Protein AF-A0A453JM78-F1 (afdb_monomer_lite)

Radius of gyration: 27.39 Å; chains: 1; bounding box: 57×47×62 Å

pLDDT: mean 73.94, std 20.21, range [35.59, 95.31]

Structure (mmCIF, N/CA/C/O backbone):
data_AF-A0A453JM78-F1
#
_entry.id   AF-A0A453JM78-F1
#
loop_
_atom_site.group_PDB
_atom_site.id
_atom_site.type_symbol
_atom_site.label_atom_id
_atom_site.label_alt_id
_atom_site.label_comp_id
_atom_site.label_asym_id
_atom_site.label_entity_id
_atom_site.label_seq_id
_atom_site.pdbx_PDB_ins_code
_atom_site.Cartn_x
_atom_site.Cartn_y
_atom_site.Cartn_z
_atom_site.occupancy
_atom_site.B_iso_or_equiv
_atom_site.auth_seq_id
_atom_site.auth_comp_id
_atom_site.auth_asym_id
_atom_site.auth_atom_id
_atom_site.pdbx_PDB_model_num
ATOM 1 N N . GLY A 1 1 ? 39.886 -30.742 43.607 1.00 54.66 1 GLY A N 1
ATOM 2 C CA . GLY A 1 1 ? 39.132 -31.336 42.483 1.00 54.66 1 GLY A CA 1
ATOM 3 C C . GLY A 1 1 ? 38.601 -30.335 41.460 1.00 54.66 1 GLY A C 1
ATOM 4 O O . GLY A 1 1 ? 37.589 -30.635 40.852 1.00 54.66 1 GLY A O 1
ATOM 5 N N . ALA A 1 2 ? 39.267 -29.197 41.213 1.00 53.62 2 ALA A N 1
ATOM 6 C CA . ALA A 1 2 ? 38.892 -28.252 40.146 1.00 53.62 2 ALA A CA 1
ATOM 7 C C . ALA A 1 2 ? 39.713 -28.457 38.851 1.00 53.62 2 ALA A C 1
ATOM 9 O O . ALA A 1 2 ? 39.223 -28.250 37.746 1.00 53.62 2 ALA A O 1
ATOM 10 N N . VAL A 1 3 ? 40.941 -28.975 38.979 1.00 54.12 3 VAL A N 1
ATOM 11 C CA . VAL A 1 3 ? 41.884 -29.141 37.858 1.00 54.12 3 VAL A CA 1
ATOM 12 C C . VAL A 1 3 ? 41.440 -30.235 36.870 1.00 54.12 3 VAL A C 1
ATOM 14 O O . VAL A 1 3 ? 41.629 -30.095 35.666 1.00 54.12 3 VAL A O 1
ATOM 17 N N . ALA A 1 4 ? 40.754 -31.286 37.337 1.00 53.97 4 ALA A N 1
ATOM 18 C CA . ALA A 1 4 ? 40.258 -32.362 36.469 1.00 53.97 4 ALA A CA 1
ATOM 19 C C . A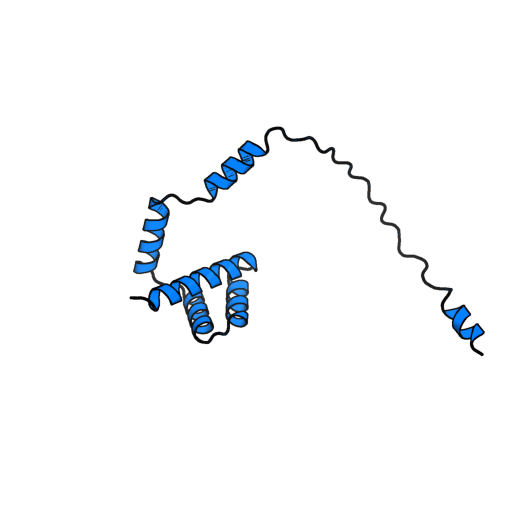LA A 1 4 ? 39.061 -31.943 35.588 1.00 53.97 4 ALA A C 1
ATOM 21 O O . ALA A 1 4 ? 38.896 -32.471 34.488 1.00 53.97 4 ALA A O 1
ATOM 22 N N . ALA A 1 5 ? 38.258 -30.965 36.027 1.00 54.47 5 ALA A N 1
ATOM 23 C CA . ALA A 1 5 ? 37.175 -30.398 35.220 1.00 54.47 5 ALA A CA 1
ATOM 24 C C . ALA A 1 5 ? 37.720 -29.451 34.134 1.00 54.47 5 ALA A C 1
ATOM 26 O O . ALA A 1 5 ? 37.236 -29.464 33.003 1.00 54.47 5 ALA A O 1
ATOM 27 N N . GLN A 1 6 ? 38.792 -28.709 34.440 1.00 51.72 6 GLN A N 1
ATOM 28 C CA . GLN A 1 6 ? 39.458 -27.816 33.486 1.00 51.72 6 GLN A CA 1
ATOM 29 C C . GLN A 1 6 ? 40.106 -28.581 32.314 1.00 51.72 6 GLN A C 1
ATOM 31 O O . GLN A 1 6 ? 40.091 -28.111 31.179 1.00 51.72 6 GLN A O 1
ATOM 36 N N . VAL A 1 7 ? 40.618 -29.795 32.554 1.00 51.31 7 VAL A N 1
ATOM 37 C CA . VAL A 1 7 ? 41.302 -30.609 31.527 1.00 51.31 7 VAL A CA 1
ATOM 38 C C . VAL A 1 7 ? 40.324 -31.320 30.572 1.00 51.31 7 VAL A C 1
ATOM 40 O O . VAL A 1 7 ? 40.711 -31.698 29.465 1.00 51.31 7 VAL A O 1
ATOM 43 N N . ARG A 1 8 ? 39.034 -31.431 30.924 1.00 52.41 8 ARG A N 1
ATOM 44 C CA . ARG A 1 8 ? 37.983 -31.966 30.032 1.00 52.41 8 ARG A CA 1
ATOM 45 C C . ARG A 1 8 ? 37.362 -30.893 29.118 1.00 52.41 8 ARG A C 1
ATOM 47 O O . ARG A 1 8 ? 36.735 -31.244 28.127 1.00 52.41 8 ARG A O 1
ATOM 54 N N . ALA A 1 9 ? 37.613 -29.606 29.379 1.00 52.97 9 ALA A N 1
ATOM 55 C CA . ALA A 1 9 ? 37.208 -28.493 28.510 1.00 52.97 9 ALA A CA 1
ATOM 56 C C . ALA A 1 9 ? 38.192 -28.208 27.351 1.00 52.97 9 ALA A C 1
ATOM 58 O O . ALA A 1 9 ? 37.912 -27.368 26.501 1.00 52.97 9 ALA A O 1
ATOM 59 N N . LEU A 1 10 ? 39.333 -28.911 27.290 1.00 55.53 10 LEU A N 1
ATOM 60 C CA . LEU A 1 10 ? 40.420 -28.641 26.332 1.00 55.53 10 LEU A CA 1
ATOM 61 C C . LEU A 1 10 ? 40.672 -29.754 25.299 1.00 55.53 10 LEU A C 1
ATOM 63 O O . LEU A 1 10 ? 41.644 -29.695 24.550 1.00 55.53 10 LEU A O 1
ATOM 67 N N . ARG A 1 11 ? 39.796 -30.760 25.192 1.00 54.12 11 ARG A N 1
ATOM 68 C CA . ARG A 1 11 ? 39.883 -31.789 24.142 1.00 54.12 11 ARG A CA 1
ATOM 69 C C . ARG A 1 11 ? 38.505 -32.111 23.580 1.00 54.12 11 ARG A C 1
ATOM 71 O O . ARG A 1 11 ? 37.780 -32.900 24.171 1.00 54.12 11 ARG A O 1
ATOM 78 N N . GLY A 1 12 ? 38.169 -31.534 22.422 1.00 42.88 12 GLY A N 1
ATOM 79 C CA . GLY A 1 12 ? 37.029 -32.038 21.649 1.00 42.88 12 GLY A CA 1
ATOM 80 C C . GLY A 1 12 ? 36.318 -31.110 20.665 1.00 42.88 12 GLY A C 1
ATOM 81 O O . GLY A 1 12 ? 35.124 -31.290 20.484 1.00 42.88 12 GLY A O 1
ATOM 82 N N . HIS A 1 13 ? 36.987 -30.165 19.996 1.00 44.78 13 HIS A N 1
ATOM 83 C CA . HIS A 1 13 ? 36.438 -29.568 18.764 1.00 44.78 13 HIS A CA 1
ATOM 84 C C . HIS A 1 13 ? 37.484 -29.554 17.635 1.00 44.78 13 HIS A C 1
ATOM 86 O O . HIS A 1 13 ? 37.931 -28.518 17.160 1.00 44.78 13 HIS A O 1
ATOM 92 N N . GLN A 1 14 ? 37.878 -30.758 17.220 1.00 42.75 14 GLN A N 1
ATOM 93 C CA . GLN A 1 14 ? 38.428 -31.078 15.897 1.00 42.75 14 GLN A CA 1
ATOM 94 C C . GLN A 1 14 ? 37.333 -31.917 15.207 1.00 42.75 14 GLN A C 1
ATOM 96 O O . GLN A 1 14 ? 36.802 -32.806 15.858 1.00 42.75 14 GLN A O 1
ATOM 101 N N . GLN A 1 15 ? 36.886 -31.775 13.964 1.00 42.72 15 GLN A N 1
ATOM 102 C CA . GLN A 1 15 ? 37.178 -30.943 12.801 1.00 42.72 15 GLN A CA 1
ATOM 103 C C . GLN A 1 15 ? 35.929 -31.065 11.901 1.00 42.72 15 GLN A C 1
ATOM 105 O O . GLN A 1 15 ? 35.391 -32.159 11.749 1.00 42.72 15 GLN A O 1
ATOM 110 N N . GLY A 1 16 ? 35.481 -29.974 11.281 1.00 41.22 16 GLY A N 1
ATOM 111 C CA . GLY A 1 16 ? 34.555 -30.002 10.140 1.00 41.22 16 GLY A CA 1
ATOM 112 C C . GLY A 1 16 ? 35.285 -29.457 8.908 1.00 41.22 16 GLY A C 1
ATOM 113 O O . GLY A 1 16 ? 36.072 -28.519 9.056 1.00 41.22 16 GLY A O 1
ATOM 114 N N . PRO A 1 17 ? 35.113 -30.038 7.709 1.00 44.56 17 PRO A N 1
ATOM 115 C CA . PRO A 1 17 ? 36.062 -29.869 6.619 1.00 44.56 17 PRO A CA 1
ATOM 116 C C . PRO A 1 17 ? 36.039 -28.454 6.043 1.00 44.56 17 PRO A C 1
ATOM 118 O O . PRO A 1 17 ? 34.996 -27.905 5.679 1.00 44.56 17 PRO A O 1
ATOM 121 N N . ARG A 1 18 ? 37.250 -27.906 5.912 1.00 47.38 18 ARG A N 1
ATOM 122 C CA . ARG A 1 18 ? 37.592 -26.717 5.135 1.00 47.38 18 ARG A CA 1
ATOM 123 C C . ARG A 1 18 ? 37.006 -26.846 3.731 1.00 47.38 18 ARG A C 1
ATOM 125 O O . ARG A 1 18 ? 37.586 -27.503 2.869 1.00 47.38 18 ARG A O 1
ATOM 132 N N . ARG A 1 19 ? 35.888 -26.170 3.463 1.00 35.59 19 ARG A N 1
ATOM 133 C CA . ARG A 1 19 ? 35.485 -25.872 2.086 1.00 35.59 19 ARG A CA 1
ATOM 134 C C . ARG A 1 19 ? 36.365 -24.742 1.569 1.00 35.59 19 ARG A C 1
ATOM 136 O O . ARG A 1 19 ? 35.960 -23.589 1.494 1.00 35.59 19 ARG A O 1
ATOM 143 N N . HIS A 1 20 ? 37.586 -25.115 1.193 1.00 47.97 20 HIS A N 1
ATOM 144 C CA . HIS A 1 20 ? 38.270 -24.466 0.089 1.00 47.97 20 HIS A CA 1
ATOM 145 C C . HIS A 1 20 ? 37.436 -24.723 -1.169 1.00 47.97 20 HIS A C 1
ATOM 147 O O . HIS A 1 20 ? 37.632 -25.706 -1.874 1.00 47.97 20 HIS A O 1
ATOM 153 N N . GLN A 1 21 ? 36.473 -23.846 -1.435 1.00 46.62 21 GLN A N 1
ATOM 154 C CA . GLN A 1 21 ? 36.032 -23.602 -2.798 1.00 46.62 21 GLN A CA 1
ATOM 155 C C . GLN A 1 21 ? 36.543 -22.223 -3.179 1.00 46.62 21 GLN A C 1
ATOM 157 O O . GLN A 1 21 ? 36.049 -21.201 -2.722 1.00 46.62 21 GLN A O 1
ATOM 162 N N . ALA A 1 22 ? 37.648 -22.285 -3.919 1.00 38.47 22 ALA A N 1
ATOM 163 C CA . ALA A 1 22 ? 38.079 -21.371 -4.956 1.00 38.47 22 ALA A CA 1
ATOM 164 C C . ALA A 1 22 ? 37.770 -19.879 -4.760 1.00 38.47 22 ALA A C 1
ATOM 166 O O . ALA A 1 22 ? 36.642 -19.404 -4.868 1.00 38.47 22 ALA A O 1
ATOM 167 N N . ARG A 1 23 ? 38.866 -19.126 -4.654 1.00 45.94 23 ARG A N 1
ATOM 168 C CA . ARG A 1 23 ? 39.001 -17.795 -5.242 1.00 45.94 23 ARG A CA 1
ATOM 169 C C . ARG A 1 23 ? 38.324 -17.761 -6.620 1.00 45.94 23 ARG A C 1
ATOM 171 O O . ARG A 1 23 ? 38.925 -18.165 -7.608 1.00 45.94 23 ARG A O 1
ATOM 178 N N . ALA A 1 24 ? 37.115 -17.224 -6.700 1.00 39.59 24 ALA A N 1
ATOM 179 C CA . ALA A 1 24 ? 36.669 -16.548 -7.904 1.00 39.59 24 ALA A CA 1
ATOM 180 C C . ALA A 1 24 ? 37.095 -15.087 -7.750 1.00 39.59 24 ALA A C 1
ATOM 182 O O . ALA A 1 24 ? 36.325 -14.230 -7.323 1.00 39.59 24 ALA A O 1
ATOM 183 N N . ALA A 1 25 ? 38.364 -14.816 -8.058 1.00 42.69 25 ALA A N 1
ATOM 184 C CA . ALA A 1 25 ? 38.783 -13.483 -8.453 1.00 42.69 25 ALA A CA 1
ATOM 185 C C . ALA A 1 25 ? 38.117 -13.185 -9.805 1.00 42.69 25 ALA A C 1
ATOM 187 O O . ALA A 1 25 ? 38.737 -13.285 -10.857 1.00 42.69 25 ALA A O 1
ATOM 188 N N . ALA A 1 26 ? 36.821 -12.877 -9.781 1.00 43.88 26 ALA A N 1
ATOM 189 C CA . ALA A 1 26 ? 36.199 -12.150 -10.867 1.00 43.88 26 ALA A CA 1
ATOM 190 C C . ALA A 1 26 ? 36.735 -10.723 -10.753 1.00 43.88 26 ALA A C 1
ATOM 192 O O . ALA A 1 26 ? 36.353 -9.956 -9.870 1.00 43.88 26 ALA A O 1
ATOM 193 N N . THR A 1 27 ? 37.709 -10.424 -11.602 1.00 55.25 27 THR A N 1
ATOM 194 C CA . THR A 1 27 ? 38.156 -9.077 -11.949 1.00 55.25 27 THR A CA 1
ATOM 195 C C . THR A 1 27 ? 37.011 -8.063 -11.834 1.00 55.25 27 THR A C 1
ATOM 197 O O . THR A 1 27 ? 35.963 -8.288 -12.453 1.00 55.25 27 THR A O 1
ATOM 200 N N . PRO A 1 28 ? 37.169 -6.921 -11.139 1.00 46.97 28 PRO A N 1
ATOM 201 C CA . PRO A 1 28 ? 36.273 -5.799 -11.340 1.00 46.97 28 PRO A CA 1
ATOM 202 C C . PRO A 1 28 ? 36.629 -5.191 -12.699 1.00 46.97 28 PRO A C 1
ATOM 204 O O . PRO A 1 28 ? 37.316 -4.174 -12.783 1.00 46.97 28 PRO A O 1
ATOM 207 N N . VAL A 1 29 ? 36.196 -5.829 -13.788 1.00 54.56 29 VAL A N 1
ATOM 208 C CA . VAL A 1 29 ? 36.093 -5.140 -15.071 1.00 54.56 29 VAL A CA 1
ATOM 209 C C . VAL A 1 29 ? 35.075 -4.035 -14.846 1.00 54.56 29 VAL A C 1
ATOM 211 O O . VAL A 1 29 ? 33.875 -4.280 -14.786 1.00 54.56 29 VAL A O 1
ATOM 214 N N . ARG A 1 30 ? 35.570 -2.819 -14.590 1.00 48.84 30 ARG A N 1
ATOM 215 C CA . ARG A 1 30 ? 34.764 -1.602 -14.538 1.00 48.84 30 ARG A CA 1
ATOM 216 C C . ARG A 1 30 ? 33.978 -1.547 -15.847 1.00 48.84 30 ARG A C 1
ATOM 218 O O . ARG A 1 30 ? 34.595 -1.283 -16.880 1.00 48.84 30 ARG A O 1
ATOM 225 N N . PRO A 1 31 ? 32.655 -1.770 -15.861 1.00 46.97 31 PRO A N 1
ATOM 226 C CA . PRO A 1 31 ? 31.912 -1.524 -17.075 1.00 46.97 31 PRO A CA 1
ATOM 227 C C . PRO A 1 31 ? 31.855 -0.003 -17.179 1.00 46.97 31 PRO A C 1
ATOM 229 O O . PRO A 1 31 ? 31.194 0.647 -16.373 1.00 46.97 31 PRO A O 1
ATOM 232 N N . GLN A 1 32 ? 32.523 0.604 -18.155 1.00 44.62 32 GLN A N 1
ATOM 233 C CA . GLN A 1 32 ? 32.393 2.041 -18.441 1.00 44.62 32 GLN A CA 1
ATOM 234 C C . GLN A 1 32 ? 30.989 2.406 -18.997 1.00 44.62 32 GLN A C 1
ATOM 236 O O . GLN A 1 32 ? 30.821 3.405 -19.682 1.00 44.62 32 GLN A O 1
ATOM 241 N N . GLY A 1 33 ? 29.955 1.613 -18.683 1.00 49.25 33 GLY A N 1
ATOM 242 C CA . GLY A 1 33 ? 28.580 1.753 -19.168 1.00 49.25 33 GLY A CA 1
ATOM 243 C C . GLY A 1 33 ? 27.489 1.566 -18.104 1.00 49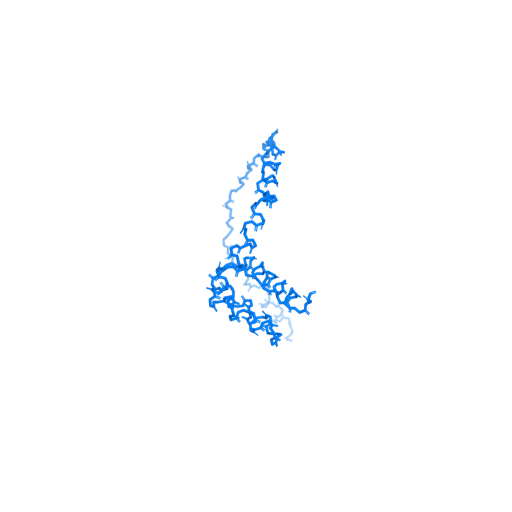.25 33 GLY A C 1
ATOM 244 O O . GLY A 1 33 ? 26.316 1.476 -18.458 1.00 49.25 33 GLY A O 1
ATOM 245 N N . VAL A 1 34 ? 27.818 1.512 -16.803 1.00 53.47 34 VAL A N 1
ATOM 246 C CA . VAL A 1 34 ? 26.796 1.332 -15.740 1.00 53.47 34 VAL A CA 1
ATOM 247 C C . VAL A 1 34 ? 25.877 2.556 -15.597 1.00 53.47 34 VAL A C 1
ATOM 249 O O . VAL A 1 34 ? 24.733 2.425 -15.169 1.00 53.47 34 VAL A O 1
ATOM 252 N N . ILE A 1 35 ? 26.333 3.749 -15.996 1.00 55.66 35 ILE A N 1
ATOM 253 C CA . ILE A 1 35 ? 25.533 4.978 -15.880 1.00 55.66 35 ILE A CA 1
ATOM 254 C C . ILE A 1 35 ? 24.321 4.927 -16.821 1.00 55.66 35 ILE A C 1
ATOM 256 O O . ILE A 1 35 ? 23.221 5.261 -16.392 1.00 55.66 35 ILE A O 1
ATOM 260 N N . LEU A 1 36 ? 24.473 4.438 -18.058 1.00 54.19 36 LEU A N 1
ATOM 261 C CA . LEU A 1 36 ? 23.379 4.410 -19.038 1.00 54.19 36 LEU A CA 1
ATOM 262 C C . LEU A 1 36 ? 22.301 3.373 -18.684 1.00 54.19 36 LEU A C 1
ATOM 264 O O . LEU A 1 36 ? 21.110 3.637 -18.848 1.00 54.19 36 LEU A O 1
ATOM 268 N N . THR A 1 37 ? 22.688 2.223 -18.121 1.00 58.06 37 THR A N 1
ATOM 269 C CA . THR A 1 37 ? 21.726 1.215 -17.647 1.00 58.06 37 THR A CA 1
ATOM 270 C C . THR A 1 37 ? 21.016 1.665 -16.372 1.00 58.06 37 THR A C 1
ATOM 272 O O . THR A 1 37 ? 19.812 1.455 -16.249 1.00 58.06 37 THR A O 1
ATOM 275 N N . MET A 1 38 ? 21.699 2.369 -15.463 1.00 54.44 38 MET A N 1
ATOM 276 C CA . MET A 1 38 ? 21.086 2.991 -14.282 1.00 54.44 38 MET A CA 1
ATOM 277 C C . MET A 1 38 ? 20.130 4.137 -14.641 1.00 54.44 38 MET A C 1
ATOM 279 O O . MET A 1 38 ? 19.045 4.215 -14.057 1.00 54.44 38 MET A O 1
ATOM 283 N N . LEU A 1 39 ? 20.492 4.990 -15.608 1.00 55.56 39 LEU A N 1
ATOM 284 C CA . LEU A 1 39 ? 19.645 6.087 -16.090 1.00 55.56 39 LEU A CA 1
ATOM 285 C C . LEU A 1 39 ? 18.401 5.539 -16.805 1.00 55.56 39 LEU A C 1
ATOM 287 O O . LEU A 1 39 ? 17.289 5.983 -16.529 1.00 55.56 39 LEU A O 1
ATOM 291 N N . SER A 1 40 ? 18.564 4.505 -17.638 1.00 56.34 40 SER A N 1
ATOM 292 C CA . SER A 1 40 ? 17.455 3.787 -18.280 1.00 56.34 40 SER A CA 1
ATOM 293 C C . SER A 1 40 ? 16.529 3.115 -17.252 1.00 56.34 40 SER A C 1
ATOM 295 O O . SER A 1 40 ? 15.307 3.231 -17.348 1.00 56.34 40 SER A O 1
ATOM 297 N N . TRP A 1 41 ? 17.082 2.516 -16.188 1.00 56.53 41 TRP A N 1
ATOM 298 C CA . TRP A 1 41 ? 16.291 1.913 -15.106 1.00 56.53 41 TRP A CA 1
ATOM 299 C C . TRP A 1 41 ? 15.516 2.954 -14.278 1.00 56.53 41 TRP A C 1
ATOM 301 O O . TRP A 1 41 ? 14.374 2.707 -13.884 1.00 56.53 41 TRP A O 1
ATOM 311 N N . HIS A 1 42 ? 16.091 4.142 -14.058 1.00 60.56 42 HIS A N 1
ATOM 312 C CA . HIS A 1 42 ? 15.417 5.258 -13.381 1.00 60.56 42 HIS A CA 1
ATOM 313 C C . HIS A 1 42 ? 14.312 5.889 -14.237 1.00 60.56 42 HIS A C 1
ATOM 315 O O . HIS A 1 42 ? 13.262 6.260 -13.705 1.00 60.56 42 HIS A O 1
ATOM 321 N N . ILE A 1 43 ? 14.514 5.976 -15.554 1.00 56.19 43 ILE A N 1
ATOM 322 C CA . ILE A 1 43 ? 13.512 6.479 -16.501 1.00 56.19 43 ILE A CA 1
ATOM 323 C C . ILE A 1 43 ? 12.345 5.483 -16.630 1.00 56.19 43 ILE A C 1
ATOM 325 O O . ILE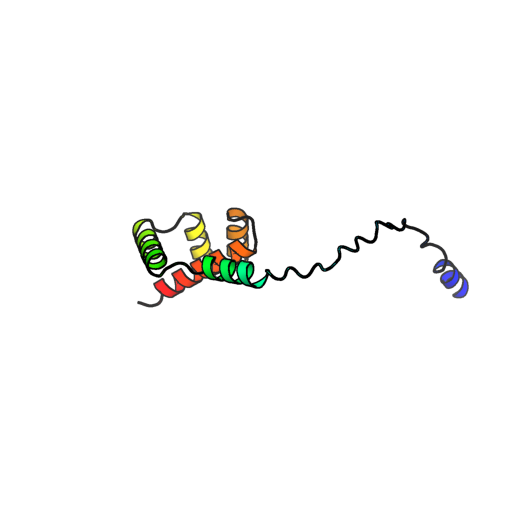 A 1 43 ? 11.191 5.903 -16.664 1.00 56.19 43 ILE A O 1
ATOM 329 N N . LEU A 1 44 ? 12.605 4.170 -16.575 1.00 57.91 44 LEU A N 1
ATOM 330 C CA . LEU A 1 44 ? 11.567 3.133 -16.656 1.00 57.91 44 LEU A CA 1
ATOM 331 C C . LEU A 1 44 ? 10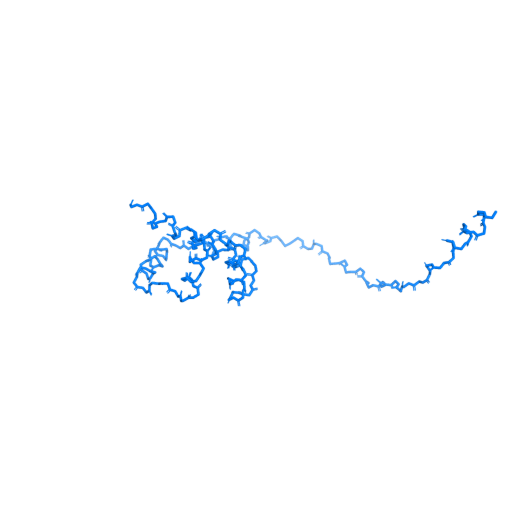.657 3.065 -15.411 1.00 57.91 44 LEU A C 1
ATOM 333 O O . LEU A 1 44 ? 9.521 2.596 -15.495 1.00 57.91 44 LEU A O 1
ATOM 337 N N . GLN A 1 45 ? 11.113 3.537 -14.244 1.00 59.91 45 GLN A N 1
ATOM 338 C CA . GLN A 1 45 ? 10.303 3.504 -13.018 1.00 59.91 45 GLN A CA 1
ATOM 339 C C . GLN A 1 45 ? 9.243 4.612 -12.928 1.00 59.91 45 GLN A C 1
ATOM 341 O O . GLN A 1 45 ? 8.250 4.446 -12.209 1.00 59.91 45 GLN A O 1
ATOM 346 N N . LYS A 1 46 ? 9.414 5.733 -13.637 1.00 66.81 46 LYS A N 1
ATOM 347 C CA . LYS A 1 46 ? 8.474 6.861 -13.584 1.00 66.81 46 LYS A CA 1
ATOM 348 C C . LYS A 1 46 ? 7.398 6.709 -14.658 1.00 66.81 46 LYS A C 1
ATOM 350 O O . LYS A 1 46 ? 7.622 6.959 -15.835 1.00 66.81 46 LYS A O 1
ATOM 355 N N . GLY A 1 47 ? 6.194 6.320 -14.236 1.00 71.88 47 GLY A N 1
ATOM 356 C CA . GLY A 1 47 ? 5.023 6.329 -15.116 1.00 71.88 47 GLY A CA 1
ATOM 357 C C . GLY A 1 47 ? 4.686 7.746 -15.599 1.00 71.88 47 GLY A C 1
ATOM 358 O O . GLY A 1 47 ? 4.798 8.704 -14.836 1.00 71.88 47 GLY A O 1
ATOM 359 N N . THR A 1 48 ? 4.247 7.882 -16.853 1.00 86.62 48 THR A N 1
ATOM 360 C CA . THR A 1 48 ? 3.817 9.172 -17.417 1.00 86.62 48 THR A CA 1
ATOM 361 C C . THR A 1 48 ? 2.541 9.683 -16.734 1.00 86.62 48 THR A C 1
ATOM 363 O O . THR A 1 48 ? 1.729 8.894 -16.238 1.00 86.62 48 THR A O 1
ATOM 366 N N . LYS A 1 49 ? 2.324 11.010 -16.734 1.00 87.12 49 LYS A N 1
ATOM 367 C CA . LYS A 1 49 ? 1.130 11.653 -16.139 1.00 87.12 49 LYS A CA 1
ATOM 368 C C . LYS A 1 49 ? -0.178 11.027 -16.651 1.00 87.12 49 LYS A C 1
ATOM 370 O O . LYS A 1 49 ? -1.077 10.742 -15.863 1.00 87.12 49 LYS A O 1
ATOM 375 N N . ARG A 1 50 ? -0.228 10.710 -17.953 1.00 88.62 50 ARG A N 1
ATOM 376 C CA . ARG A 1 50 ? -1.355 10.022 -18.605 1.00 88.62 50 ARG A CA 1
ATOM 377 C C . ARG A 1 50 ? -1.666 8.675 -17.948 1.00 88.62 50 ARG A C 1
ATOM 379 O O . ARG A 1 50 ? -2.813 8.394 -17.624 1.00 88.62 50 ARG A O 1
ATOM 386 N N . VAL A 1 51 ? -0.650 7.843 -17.721 1.00 88.25 51 VAL A N 1
ATOM 387 C CA . VAL A 1 51 ? -0.840 6.495 -17.164 1.00 88.25 51 VAL A CA 1
ATOM 388 C C . VAL A 1 51 ? -1.305 6.552 -15.704 1.00 88.25 51 VAL A C 1
ATOM 390 O O . VAL A 1 51 ? -2.065 5.687 -15.272 1.00 88.25 51 VAL A O 1
ATOM 393 N N . HIS A 1 52 ? -0.886 7.562 -14.936 1.00 86.94 52 HIS A N 1
ATOM 394 C CA . HIS A 1 52 ? -1.399 7.762 -13.579 1.00 86.94 52 HIS A CA 1
ATOM 395 C C . HIS A 1 52 ? -2.892 8.126 -13.577 1.00 86.94 52 HIS A C 1
ATOM 397 O O . HIS A 1 52 ? -3.651 7.514 -12.829 1.00 86.94 52 HIS A O 1
ATOM 403 N N . PHE A 1 53 ? -3.311 9.048 -14.451 1.00 89.62 53 PHE A N 1
ATOM 404 C CA . PHE A 1 53 ? -4.716 9.443 -14.603 1.00 89.62 53 PHE A CA 1
ATOM 405 C C . PHE A 1 53 ? -5.610 8.249 -14.968 1.00 89.62 53 PHE A C 1
ATOM 407 O O . PHE A 1 53 ? -6.563 7.950 -14.253 1.00 89.62 53 PHE A O 1
ATOM 414 N N . VAL A 1 54 ? -5.229 7.483 -15.997 1.00 91.00 54 VAL A N 1
ATOM 415 C CA . VAL A 1 54 ? -5.986 6.299 -16.439 1.00 91.00 54 VAL A CA 1
ATOM 416 C C . VAL A 1 54 ? -6.094 5.245 -15.328 1.00 91.00 54 VAL A C 1
ATOM 418 O O . VAL A 1 54 ? -7.159 4.672 -15.115 1.00 91.00 54 VAL A O 1
ATOM 421 N N . ARG A 1 55 ? -5.017 5.001 -14.566 1.00 88.69 55 ARG A N 1
ATOM 422 C CA . ARG A 1 55 ? -5.038 4.038 -13.449 1.00 88.69 55 ARG A CA 1
ATOM 423 C C . ARG A 1 55 ? -5.931 4.473 -12.288 1.00 88.69 55 ARG A C 1
ATOM 425 O O . ARG A 1 55 ? -6.442 3.598 -11.594 1.00 88.69 55 ARG A O 1
ATOM 432 N N . ASN A 1 56 ? -6.087 5.774 -12.048 1.00 87.81 56 ASN A N 1
ATOM 433 C CA . ASN A 1 56 ? -7.005 6.273 -11.025 1.00 87.81 56 ASN A CA 1
ATOM 434 C C . ASN A 1 56 ? -8.461 6.102 -11.484 1.00 87.81 56 ASN A C 1
ATOM 436 O O . ASN A 1 56 ? -9.237 5.500 -10.750 1.00 87.81 56 ASN A O 1
ATOM 440 N N . LEU A 1 57 ? -8.775 6.475 -12.731 1.00 90.69 57 LEU A N 1
ATOM 441 C CA . LEU A 1 57 ? -10.113 6.318 -13.315 1.00 90.69 57 LEU A CA 1
ATOM 442 C C . LEU A 1 57 ? -10.584 4.855 -13.314 1.00 90.69 57 LEU A C 1
ATOM 444 O O . LEU A 1 57 ? -11.692 4.554 -12.882 1.00 90.69 57 LEU A O 1
ATOM 448 N N . ILE A 1 58 ? -9.723 3.908 -13.709 1.00 91.19 58 ILE A N 1
ATOM 449 C CA . ILE A 1 58 ? -10.073 2.475 -13.687 1.00 91.19 58 ILE A CA 1
ATOM 450 C C . ILE A 1 58 ? -10.391 1.993 -12.263 1.00 91.19 58 ILE A C 1
ATOM 452 O O . ILE A 1 58 ? -11.272 1.158 -12.083 1.00 91.19 58 ILE A O 1
ATOM 456 N N . ARG A 1 59 ? -9.691 2.501 -11.241 1.00 88.50 59 ARG A N 1
ATOM 457 C CA . ARG A 1 59 ? -9.930 2.113 -9.840 1.00 88.50 59 ARG A CA 1
ATOM 458 C C . ARG A 1 59 ? -11.245 2.660 -9.295 1.00 88.50 59 ARG A C 1
ATOM 460 O O . ARG A 1 59 ? -11.847 1.999 -8.454 1.00 88.50 59 ARG A O 1
ATOM 467 N N . GLU A 1 60 ? -11.671 3.829 -9.759 1.00 86.25 60 GLU A N 1
ATOM 468 C CA . GLU A 1 60 ? -12.974 4.408 -9.417 1.00 86.25 60 GLU A CA 1
ATOM 469 C C . GLU A 1 60 ? -14.115 3.592 -10.034 1.00 86.25 60 GLU A C 1
ATOM 471 O O . GLU A 1 60 ? -15.071 3.266 -9.338 1.00 86.25 60 GLU A O 1
ATOM 476 N N . VAL A 1 61 ? -13.973 3.172 -11.297 1.00 91.44 61 VAL A N 1
ATOM 477 C CA . VAL A 1 61 ? -15.009 2.409 -12.014 1.00 91.44 61 VAL A CA 1
ATOM 478 C C . VAL A 1 61 ? -15.069 0.939 -11.578 1.00 91.44 61 VAL A C 1
ATOM 480 O O . VAL A 1 61 ? -16.141 0.423 -11.280 1.00 91.44 61 VAL A O 1
ATOM 483 N N . ALA A 1 62 ? -13.931 0.238 -11.538 1.00 87.69 62 ALA A N 1
ATOM 484 C CA . ALA A 1 62 ? -13.890 -1.205 -11.266 1.00 87.69 62 ALA A CA 1
ATOM 485 C C . ALA A 1 62 ? -13.909 -1.552 -9.764 1.00 87.69 62 ALA A C 1
ATOM 487 O O . ALA A 1 62 ? -14.181 -2.695 -9.387 1.00 87.69 62 ALA A O 1
ATOM 488 N N . GLY A 1 63 ? -13.604 -0.585 -8.894 1.00 87.31 63 GLY A N 1
ATOM 489 C CA . GLY A 1 63 ? -13.537 -0.783 -7.449 1.00 87.31 63 GLY A CA 1
ATOM 490 C C . GLY A 1 63 ? -12.397 -1.705 -6.987 1.00 87.31 63 GLY A C 1
ATOM 491 O O . GLY A 1 63 ? -11.395 -1.913 -7.673 1.00 87.31 63 GLY A O 1
ATOM 492 N N . PHE A 1 64 ? -12.535 -2.241 -5.767 1.00 88.19 64 PHE A N 1
ATOM 493 C CA . PHE A 1 64 ? -11.506 -3.060 -5.109 1.00 88.19 64 PHE A CA 1
ATOM 494 C C . PHE A 1 64 ? -11.781 -4.560 -5.185 1.00 88.19 64 PHE A C 1
ATOM 496 O O . PHE A 1 64 ? -12.909 -5.022 -4.987 1.00 88.19 64 PHE A O 1
ATOM 503 N N . ALA A 1 65 ? -10.711 -5.340 -5.335 1.00 90.00 65 ALA A N 1
ATOM 504 C CA . ALA A 1 65 ? -10.777 -6.795 -5.280 1.00 90.00 65 ALA A CA 1
ATOM 505 C C . ALA A 1 65 ? -11.105 -7.303 -3.853 1.00 90.00 65 ALA A C 1
ATOM 507 O O . ALA A 1 65 ? -10.786 -6.640 -2.860 1.00 90.00 65 ALA A O 1
ATOM 508 N N . PRO A 1 66 ? -11.674 -8.514 -3.690 1.00 91.50 66 PRO A N 1
ATOM 509 C CA . PRO A 1 66 ? -12.118 -9.016 -2.382 1.00 91.50 66 PRO A CA 1
ATOM 510 C C . PRO A 1 66 ? -10.988 -9.155 -1.350 1.00 91.50 66 PRO A C 1
ATOM 512 O O . PRO A 1 66 ? -11.209 -8.990 -0.151 1.00 91.50 66 PRO A O 1
ATOM 515 N N . TYR A 1 67 ? -9.754 -9.428 -1.784 1.00 92.12 67 TYR A N 1
ATOM 516 C CA . TYR A 1 67 ? -8.605 -9.468 -0.875 1.00 92.12 67 TYR A CA 1
ATOM 517 C C . TYR A 1 67 ? -8.151 -8.066 -0.441 1.00 92.12 67 TYR A C 1
ATOM 519 O O . TYR A 1 67 ? -7.645 -7.916 0.668 1.00 92.12 67 TYR A O 1
ATOM 527 N N . GLU A 1 68 ? -8.342 -7.047 -1.282 1.00 89.12 68 GLU A N 1
ATOM 528 C CA . GLU A 1 68 ? -8.032 -5.650 -0.961 1.00 89.12 68 GLU A CA 1
ATOM 529 C C . GLU A 1 68 ? -9.040 -5.113 0.052 1.00 89.12 68 GLU A C 1
ATOM 531 O O . GLU A 1 68 ? -8.631 -4.541 1.060 1.00 89.12 68 GLU A O 1
ATOM 536 N N . LYS A 1 69 ? -10.329 -5.438 -0.117 1.00 91.25 69 LYS A N 1
ATOM 537 C CA . LYS A 1 69 ? -11.384 -5.150 0.869 1.00 91.25 69 LYS A CA 1
ATOM 538 C C . LYS A 1 69 ? -11.045 -5.722 2.252 1.00 91.25 69 LYS A C 1
ATOM 540 O O . LYS A 1 69 ? -10.964 -4.965 3.218 1.00 91.25 69 LYS A O 1
ATOM 545 N N . ARG A 1 70 ? -10.671 -7.007 2.335 1.00 91.88 70 ARG A N 1
ATOM 546 C CA . ARG A 1 70 ? -10.211 -7.632 3.595 1.00 91.88 70 ARG A CA 1
ATOM 547 C C . ARG A 1 70 ? -8.989 -6.940 4.209 1.00 91.88 70 ARG A C 1
ATOM 549 O O . ARG A 1 70 ? -8.865 -6.880 5.429 1.00 91.88 70 ARG A O 1
ATOM 556 N N . ILE A 1 71 ? -8.061 -6.434 3.392 1.00 92.88 71 ILE A N 1
ATOM 557 C CA . ILE A 1 71 ? -6.914 -5.660 3.891 1.00 92.88 71 ILE A CA 1
ATOM 558 C C . ILE A 1 71 ? -7.396 -4.323 4.464 1.00 92.88 71 ILE A C 1
ATOM 560 O O . ILE A 1 71 ? -6.979 -3.970 5.563 1.00 92.88 71 ILE A O 1
ATOM 564 N N . THR A 1 72 ? -8.293 -3.610 3.776 1.00 92.19 72 THR A N 1
ATOM 565 C CA . THR A 1 72 ? -8.842 -2.341 4.281 1.00 92.19 72 THR A CA 1
ATOM 566 C C . THR A 1 72 ? -9.615 -2.512 5.590 1.00 92.19 72 THR A C 1
ATOM 568 O O . THR A 1 72 ? -9.437 -1.707 6.497 1.00 92.19 72 THR A O 1
ATOM 571 N N . GLU A 1 73 ? -10.389 -3.586 5.752 1.00 92.25 73 GLU A N 1
ATOM 572 C CA . GLU A 1 73 ? -11.084 -3.917 7.005 1.00 92.25 73 GLU A CA 1
ATOM 573 C C . GLU A 1 73 ? -10.100 -4.137 8.158 1.00 92.25 73 GLU A C 1
ATOM 575 O O . GLU A 1 73 ? -10.248 -3.562 9.235 1.00 92.25 73 GLU A O 1
ATOM 580 N N . LEU A 1 74 ? -9.043 -4.921 7.926 1.00 92.31 74 LEU A N 1
ATOM 581 C CA . LEU A 1 74 ? -8.011 -5.164 8.936 1.00 92.31 74 LEU A CA 1
ATOM 582 C C . LEU A 1 74 ? -7.247 -3.888 9.310 1.00 92.31 74 LEU A C 1
ATOM 584 O O . LEU A 1 74 ? -6.856 -3.742 10.469 1.00 92.31 74 LEU A O 1
ATOM 588 N N . LEU A 1 75 ? -7.042 -2.979 8.353 1.00 91.00 75 LEU A N 1
ATOM 589 C CA . LEU A 1 75 ? -6.403 -1.683 8.584 1.00 91.00 75 LEU A CA 1
ATOM 590 C C . LEU A 1 75 ? -7.309 -0.713 9.355 1.00 91.00 75 LEU A C 1
ATOM 592 O O . LEU A 1 75 ? -6.803 0.013 10.203 1.00 91.00 75 LEU A O 1
ATOM 596 N N . LYS A 1 76 ? -8.633 -0.740 9.146 1.00 90.12 76 LYS A N 1
ATOM 597 C CA . LYS A 1 76 ? -9.593 0.049 9.944 1.00 90.12 76 LYS A CA 1
ATOM 598 C C . LYS A 1 76 ? -9.565 -0.334 11.426 1.00 90.12 76 LYS A C 1
ATOM 600 O O . LYS A 1 76 ? -9.659 0.533 12.283 1.00 90.12 76 LYS A O 1
ATOM 605 N N . VAL A 1 77 ? -9.391 -1.623 11.719 1.00 91.88 77 VAL A N 1
ATOM 606 C CA . VAL A 1 77 ? -9.308 -2.164 13.090 1.00 91.88 77 VAL A CA 1
ATOM 607 C C . VAL A 1 77 ? -7.890 -2.027 13.687 1.00 91.88 77 VAL A C 1
ATOM 609 O O . VAL A 1 77 ? -7.652 -2.442 14.816 1.00 91.88 77 VAL A O 1
ATOM 612 N N . GLY A 1 78 ? -6.912 -1.488 12.946 1.00 90.06 78 GLY A N 1
ATOM 613 C CA . GLY A 1 78 ? -5.529 -1.319 13.424 1.00 90.06 78 GLY A CA 1
ATOM 614 C C . GLY A 1 78 ? -4.707 -2.617 13.496 1.00 90.06 78 GLY A C 1
ATOM 615 O O . GLY A 1 78 ? -3.680 -2.684 14.166 1.00 90.06 78 GLY A O 1
ATOM 616 N N . LYS A 1 79 ? -5.128 -3.692 12.812 1.00 92.62 79 LYS A N 1
ATOM 617 C CA . LYS A 1 79 ? -4.439 -4.999 12.813 1.00 92.62 79 LYS A CA 1
ATOM 618 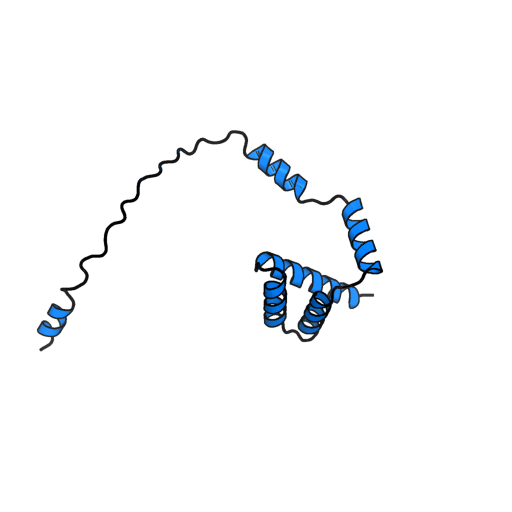C C . LYS A 1 79 ? -3.407 -5.108 11.682 1.00 92.62 79 LYS A C 1
ATOM 620 O O . LYS A 1 79 ? -3.446 -6.048 10.879 1.00 92.62 79 LYS A O 1
ATOM 625 N N . ASP A 1 80 ? -2.427 -4.205 11.647 1.00 90.38 80 ASP A N 1
ATOM 626 C CA . ASP A 1 80 ? -1.424 -4.097 10.572 1.00 90.38 80 ASP A CA 1
ATOM 627 C C . ASP A 1 80 ? -0.634 -5.384 10.316 1.00 90.38 80 ASP A C 1
ATOM 629 O O . ASP A 1 80 ? -0.449 -5.798 9.170 1.00 90.38 80 ASP A O 1
ATOM 633 N N . LYS A 1 81 ? -0.199 -6.076 11.377 1.00 93.12 81 LYS A N 1
ATOM 634 C CA . LYS A 1 81 ? 0.562 -7.334 11.259 1.00 93.12 81 LYS A CA 1
ATOM 635 C C . LYS A 1 81 ? -0.266 -8.436 10.591 1.00 93.12 81 LYS A C 1
ATOM 637 O O . LYS A 1 81 ? 0.275 -9.244 9.833 1.00 93.12 81 LYS A O 1
ATOM 642 N N . ARG A 1 82 ? -1.581 -8.467 10.842 1.00 92.44 82 ARG A N 1
ATOM 643 C CA . ARG A 1 82 ? -2.505 -9.429 10.222 1.00 92.44 82 ARG A CA 1
ATOM 644 C C . ARG A 1 82 ? -2.782 -9.053 8.768 1.00 92.44 82 ARG A C 1
ATOM 646 O O . ARG A 1 82 ? -2.729 -9.937 7.916 1.00 92.44 82 ARG A O 1
ATOM 653 N N . ALA A 1 83 ? -2.964 -7.765 8.472 1.00 93.19 83 ALA A N 1
ATOM 654 C CA . ALA A 1 83 ? -3.073 -7.261 7.102 1.00 93.19 83 ALA A CA 1
ATOM 655 C C . ALA A 1 83 ? -1.831 -7.620 6.263 1.00 93.19 83 ALA A C 1
ATOM 657 O O . ALA A 1 83 ? -1.953 -8.123 5.146 1.00 93.19 83 ALA A O 1
ATOM 658 N N . LEU A 1 84 ? -0.631 -7.478 6.837 1.00 94.19 84 LEU A N 1
ATOM 659 C CA . LEU A 1 84 ? 0.636 -7.845 6.196 1.00 94.19 84 LEU A CA 1
ATOM 660 C C . LEU A 1 84 ? 0.737 -9.347 5.897 1.00 94.19 84 LEU A C 1
ATOM 662 O O . LEU A 1 84 ? 1.211 -9.726 4.826 1.00 94.19 84 LEU A O 1
ATOM 666 N N . LYS A 1 85 ? 0.261 -10.211 6.802 1.00 94.38 85 LYS A N 1
ATOM 667 C CA . LYS A 1 85 ? 0.207 -11.665 6.569 1.00 94.38 85 LYS A CA 1
ATOM 668 C C . LYS A 1 85 ? -0.742 -12.021 5.422 1.00 94.38 85 LYS A C 1
ATOM 670 O O . LYS A 1 85 ? -0.378 -12.832 4.572 1.00 94.38 85 LYS A O 1
ATOM 675 N N . VAL A 1 86 ? -1.921 -11.396 5.364 1.00 93.00 86 VAL A N 1
ATOM 676 C CA . VAL A 1 86 ? -2.891 -11.602 4.274 1.00 93.00 86 VAL A CA 1
ATOM 677 C C . VAL A 1 86 ? -2.309 -11.135 2.939 1.00 93.00 86 VAL A C 1
ATOM 679 O O . VAL A 1 86 ? -2.313 -11.894 1.970 1.00 93.00 86 VAL A O 1
ATOM 682 N N . ALA A 1 87 ? -1.724 -9.936 2.900 1.00 93.94 87 ALA A N 1
ATOM 683 C CA . ALA A 1 87 ? -1.089 -9.393 1.703 1.00 93.94 87 ALA A CA 1
ATOM 684 C C . ALA A 1 87 ? 0.100 -10.251 1.236 1.00 93.94 87 ALA A C 1
ATOM 686 O O . ALA A 1 87 ? 0.221 -10.530 0.045 1.00 93.94 87 ALA A O 1
ATOM 687 N N . LYS A 1 88 ? 0.945 -10.741 2.154 1.00 94.94 88 LYS A N 1
ATOM 688 C CA . LYS A 1 88 ? 2.062 -11.642 1.825 1.00 94.94 88 LYS A CA 1
ATOM 689 C C . LYS A 1 88 ? 1.568 -12.984 1.278 1.00 94.94 88 LYS A C 1
ATOM 691 O O . LYS A 1 88 ? 2.135 -13.464 0.307 1.00 94.94 88 LYS A O 1
ATOM 696 N N . ARG A 1 89 ? 0.495 -13.560 1.835 1.00 94.25 89 ARG A N 1
ATOM 697 C CA . ARG A 1 89 ? -0.098 -14.810 1.322 1.00 94.25 89 ARG A CA 1
ATOM 698 C C . ARG A 1 89 ? -0.673 -14.651 -0.090 1.00 94.25 89 ARG A C 1
ATOM 700 O O . ARG A 1 89 ? -0.701 -15.623 -0.831 1.00 94.25 89 ARG A O 1
ATOM 707 N N . LYS A 1 90 ? -1.114 -13.447 -0.470 1.00 93.31 90 LYS A N 1
ATOM 708 C CA . LYS A 1 90 ? -1.649 -13.156 -1.812 1.00 93.31 90 LYS A CA 1
ATOM 709 C C . LYS A 1 90 ? -0.583 -12.728 -2.827 1.00 93.31 90 LYS A C 1
ATOM 711 O O . LYS A 1 90 ? -0.690 -13.090 -3.988 1.00 93.31 90 LYS A O 1
ATOM 716 N N . LEU A 1 91 ? 0.434 -11.972 -2.407 1.00 91.81 91 LEU A N 1
ATOM 717 C CA . LEU A 1 91 ? 1.452 -11.376 -3.294 1.00 91.81 91 LEU A CA 1
ATOM 718 C C . LEU A 1 91 ? 2.813 -12.099 -3.262 1.00 91.81 91 LEU A C 1
ATOM 720 O O . LEU A 1 91 ? 3.725 -11.732 -4.007 1.00 91.81 91 LEU A O 1
ATOM 724 N N . GLY A 1 92 ? 2.984 -13.067 -2.359 1.00 93.69 92 GLY A N 1
ATOM 725 C CA . GLY A 1 92 ? 4.182 -13.891 -2.168 1.00 93.69 92 GLY A CA 1
ATOM 726 C C . GLY A 1 92 ? 5.314 -13.197 -1.403 1.00 93.69 92 GLY A C 1
ATOM 727 O O . GLY A 1 92 ? 5.827 -13.715 -0.412 1.00 93.69 92 GLY A O 1
ATOM 728 N N . THR A 1 93 ? 5.702 -11.990 -1.821 1.00 95.31 93 THR A N 1
ATOM 729 C CA . THR A 1 93 ? 6.883 -11.296 -1.277 1.00 95.31 93 THR A CA 1
ATOM 730 C C . THR A 1 93 ? 6.537 -10.224 -0.244 1.00 95.31 93 THR A C 1
ATOM 732 O O . THR A 1 93 ? 5.514 -9.542 -0.320 1.00 95.31 93 THR A O 1
ATOM 735 N N . HIS A 1 94 ? 7.441 -10.015 0.718 1.00 92.12 94 HIS A N 1
ATOM 736 C CA . HIS A 1 94 ? 7.258 -9.013 1.773 1.00 92.12 94 HIS A CA 1
ATOM 737 C C . HIS A 1 94 ? 7.313 -7.567 1.248 1.00 92.12 94 HIS A C 1
ATOM 739 O O . HIS A 1 94 ? 6.546 -6.720 1.703 1.00 92.12 94 HIS A O 1
ATOM 745 N N . LYS A 1 95 ? 8.165 -7.286 0.249 1.00 94.56 95 LYS A N 1
ATOM 746 C CA . LYS A 1 95 ? 8.263 -5.958 -0.385 1.00 94.56 95 LYS A CA 1
ATOM 747 C C . LYS A 1 95 ? 6.943 -5.553 -1.056 1.00 94.56 95 LYS A C 1
ATOM 749 O O . LYS A 1 95 ? 6.444 -4.458 -0.814 1.00 94.56 95 LYS A O 1
ATOM 754 N N . ARG A 1 96 ? 6.333 -6.458 -1.835 1.00 92.38 96 ARG A N 1
ATOM 755 C CA . ARG A 1 96 ? 5.029 -6.214 -2.480 1.00 92.38 96 ARG A CA 1
ATOM 756 C C . ARG A 1 96 ? 3.904 -6.067 -1.454 1.00 92.38 96 ARG A C 1
ATOM 758 O O . ARG A 1 96 ? 3.053 -5.199 -1.615 1.00 92.38 96 ARG A O 1
ATOM 765 N N . ALA A 1 97 ? 3.927 -6.861 -0.383 1.00 94.00 97 ALA A N 1
ATOM 766 C CA . ALA A 1 97 ? 2.943 -6.767 0.693 1.00 94.00 97 ALA A CA 1
ATOM 767 C C . ALA A 1 97 ? 2.986 -5.415 1.426 1.00 94.00 97 ALA A C 1
ATOM 769 O O . ALA A 1 97 ? 1.935 -4.819 1.654 1.00 94.00 97 ALA A O 1
ATOM 770 N N . LYS A 1 98 ? 4.184 -4.897 1.737 1.00 94.81 98 LYS A N 1
ATOM 771 C CA . LYS A 1 98 ? 4.354 -3.553 2.316 1.00 94.81 98 LYS A CA 1
ATOM 772 C C . LYS A 1 98 ? 3.804 -2.464 1.397 1.00 94.81 98 LYS A C 1
ATOM 774 O O . LYS A 1 98 ? 2.990 -1.662 1.845 1.00 94.81 98 LYS A O 1
ATOM 779 N N . LYS A 1 99 ? 4.154 -2.519 0.107 1.00 93.88 99 LYS A N 1
ATOM 780 C CA . LYS A 1 99 ? 3.642 -1.584 -0.902 1.00 93.88 99 LYS A CA 1
ATOM 781 C C . LYS A 1 99 ? 2.113 -1.606 -0.979 1.00 93.88 99 LYS A C 1
ATOM 783 O O . LYS A 1 99 ? 1.478 -0.562 -0.932 1.00 93.88 99 LYS A O 1
ATOM 788 N N . LYS A 1 100 ? 1.502 -2.796 -1.030 1.00 93.00 100 LYS A N 1
ATOM 789 C CA . LYS A 1 100 ? 0.039 -2.926 -1.090 1.00 93.00 100 LYS A CA 1
ATOM 790 C C . LYS A 1 100 ? -0.641 -2.436 0.194 1.00 93.00 100 LYS A C 1
ATOM 792 O O . LYS A 1 100 ? -1.694 -1.817 0.117 1.00 93.00 100 LYS A O 1
ATOM 797 N N . ARG A 1 101 ? -0.042 -2.655 1.369 1.00 92.12 101 ARG A N 1
ATOM 798 C CA . ARG A 1 101 ? -0.535 -2.092 2.638 1.00 92.12 101 ARG A CA 1
ATOM 799 C C . ARG A 1 101 ? -0.531 -0.559 2.611 1.00 92.12 101 ARG A C 1
ATOM 801 O O . ARG A 1 101 ? -1.508 0.049 3.028 1.00 92.12 101 ARG A O 1
ATOM 808 N N . GLU A 1 102 ? 0.545 0.053 2.125 1.00 92.25 102 GLU A N 1
ATOM 809 C CA . GLU A 1 102 ? 0.659 1.513 2.001 1.00 92.25 102 GLU A CA 1
ATOM 810 C C . GLU A 1 102 ? -0.353 2.087 1.007 1.00 92.25 102 GLU A C 1
ATOM 812 O O . GLU A 1 102 ? -1.019 3.070 1.322 1.00 92.25 102 GLU A O 1
ATOM 817 N N . GLU A 1 103 ? -0.557 1.424 -0.137 1.00 91.12 103 GLU A N 1
ATOM 818 C CA . GLU A 1 103 ? -1.624 1.770 -1.084 1.00 91.12 103 GLU A CA 1
ATOM 819 C C . GLU A 1 103 ? -3.003 1.752 -0.402 1.00 91.12 103 GLU A C 1
ATOM 821 O O . GLU A 1 103 ? -3.754 2.717 -0.511 1.00 91.12 103 GLU A O 1
ATOM 826 N N . MET A 1 104 ? -3.324 0.695 0.352 1.00 92.25 104 MET A N 1
ATOM 827 C CA . MET A 1 104 ? -4.609 0.576 1.056 1.00 92.25 104 MET A CA 1
ATOM 828 C C . MET A 1 104 ? -4.760 1.591 2.199 1.00 92.25 104 MET A C 1
ATOM 830 O O . MET A 1 104 ? -5.852 2.106 2.427 1.00 92.25 104 MET A O 1
ATOM 834 N N . SER A 1 105 ? -3.672 1.931 2.894 1.00 91.00 105 SER A N 1
ATOM 835 C CA . SER A 1 105 ? -3.672 2.999 3.899 1.00 91.00 105 SER A CA 1
ATOM 836 C C . SER A 1 105 ? -3.907 4.372 3.260 1.00 91.00 105 SER A C 1
ATOM 838 O O . SER A 1 105 ? -4.670 5.176 3.790 1.00 91.00 105 SER A O 1
ATOM 840 N N . SER A 1 106 ? -3.320 4.629 2.087 1.00 90.88 106 SER A N 1
ATOM 841 C CA . SER A 1 106 ? -3.562 5.854 1.318 1.00 90.88 106 SER A CA 1
ATOM 842 C C . SER A 1 106 ? -5.019 5.965 0.864 1.00 90.88 106 SER A C 1
ATOM 844 O O . SER A 1 106 ? -5.607 7.035 0.987 1.00 90.88 106 SER A O 1
ATOM 846 N N . VAL A 1 107 ? -5.632 4.862 0.422 1.00 88.56 107 VAL A N 1
ATOM 847 C CA . VAL A 1 107 ? -7.066 4.819 0.085 1.00 88.56 107 VAL A CA 1
ATOM 848 C C . VAL A 1 107 ? -7.931 5.191 1.292 1.00 88.56 107 VAL A C 1
ATOM 850 O O . VAL A 1 107 ? -8.809 6.037 1.167 1.00 88.56 107 VAL A O 1
ATOM 853 N N . LEU A 1 108 ? -7.658 4.625 2.472 1.00 88.06 108 LEU A N 1
ATOM 854 C CA . LEU A 1 108 ? -8.402 4.963 3.692 1.00 88.06 108 LEU A CA 1
ATOM 855 C C . LEU A 1 108 ? -8.246 6.436 4.087 1.00 88.06 108 LEU A C 1
ATOM 857 O O . LEU A 1 108 ? -9.205 7.045 4.551 1.00 88.06 108 LEU A O 1
ATOM 861 N N . ARG A 1 109 ? -7.059 7.022 3.885 1.00 88.50 109 ARG A N 1
ATOM 862 C CA . ARG A 1 109 ? -6.836 8.459 4.107 1.00 88.50 109 ARG A CA 1
ATOM 863 C C . ARG A 1 109 ? -7.668 9.311 3.150 1.00 88.50 109 ARG A C 1
ATOM 865 O O . ARG A 1 109 ? -8.297 10.255 3.606 1.00 88.50 109 ARG A O 1
ATOM 872 N N . LYS A 1 110 ? -7.717 8.944 1.865 1.00 86.00 110 LYS A N 1
ATOM 873 C CA . LYS A 1 110 ? -8.547 9.623 0.857 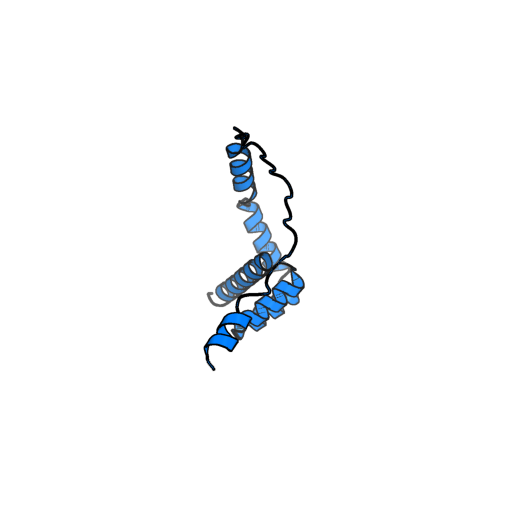1.00 86.00 110 LYS A CA 1
ATOM 874 C C . LYS A 1 110 ? -10.043 9.508 1.138 1.00 86.00 110 LYS A C 1
ATOM 876 O O . LYS A 1 110 ? -10.770 10.428 0.836 1.00 86.00 110 LYS A O 1
ATOM 881 N N . MET A 1 111 ? -10.502 8.401 1.720 1.00 83.94 111 MET A N 1
ATOM 882 C CA . MET A 1 111 ? -11.910 8.252 2.116 1.00 83.94 111 MET A CA 1
ATOM 883 C C . MET A 1 111 ? -12.274 9.060 3.368 1.00 83.94 111 MET A C 1
ATOM 885 O O . MET A 1 111 ? -13.451 9.295 3.613 1.00 83.94 111 MET A O 1
ATOM 889 N N . ARG A 1 112 ? -11.291 9.416 4.205 1.00 82.31 112 ARG A N 1
ATOM 890 C CA . ARG A 1 112 ? -11.520 10.141 5.464 1.00 82.31 112 ARG A CA 1
ATOM 891 C C . ARG A 1 112 ? -11.524 11.659 5.287 1.00 82.31 112 ARG A C 1
ATOM 893 O O . ARG A 1 112 ? -12.091 12.348 6.127 1.00 82.31 112 ARG A O 1
ATOM 900 N N . LEU A 1 113 ? -10.855 12.159 4.255 1.00 68.25 113 LEU A N 1
ATOM 901 C CA . LEU A 1 113 ? -10.804 13.578 3.923 1.00 68.25 113 LEU A CA 1
ATOM 902 C C . LEU A 1 113 ? -11.755 13.818 2.739 1.00 68.25 113 LEU A C 1
ATOM 904 O O . LEU A 1 113 ? -11.522 13.191 1.705 1.00 68.25 113 LEU A O 1
ATOM 908 N N . PRO A 1 114 ? -12.821 14.625 2.898 1.00 53.94 114 PRO A N 1
ATOM 909 C CA . PRO A 1 114 ? -13.683 15.016 1.786 1.00 53.94 114 PRO A CA 1
ATOM 910 C C . PRO A 1 114 ? -12.947 15.917 0.787 1.00 53.94 114 PRO A C 1
ATOM 912 O O . PRO A 1 114 ? -12.057 16.687 1.221 1.00 53.94 114 PRO A O 1
#

Foldseek 3Di:
DVVVVVVVVPDDDDDDDDPPDDDPPPDPPPPPCPVVVVVVVVVVVDDDPVVVVVVVVCCVVVPDDPLLVVLLVCVVVVNNVVSLVSLCVVVVDSVRSVVSSVVSVVVVVVVVPD

Sequence (114 aa):
GAVAAQVRALRGHQQGPRRHQARAAATPVRPQGVILTMLSWHILQKGTKRVHFVRNLIREVAGFAPYEKRITELLKVGKDKRALKVAKRKLGTHKRAKKKREEMSSVLRKMRLP

Secondary structure (DSSP, 8-state):
--HHHHHHSSS--------------------TTHHHHHHHHHHHHS--HHHHHHHHHHHHHH---HHHHHHHHHHHTT-HHHHHHHHHHHHSSHHHHHHHHHHHHHHHHHHH--

InterPro domains:
  IPR000509 Large ribosomal subunit protein eL36 [PF01158] (45-112)
  IPR000509 Large ribosomal subunit protein eL36 [PS01190] (66-76)
  IPR000509 Large ribosomal subunit protein eL36 [PTHR10114] (25-112)
  IPR038097 Large ribosomal subunit protein eL36 domain superfamily [G3DSA:1.10.10.1760] (48-114)

Organism: Aegilops tauschii subsp. strangulata (NCBI:txid200361)